Protein AF-A0A966SBZ0-F1 (afdb_monomer_lite)

Structure (mmCIF, N/CA/C/O backbone):
data_AF-A0A966SBZ0-F1
#
_entry.id   AF-A0A966SBZ0-F1
#
loop_
_atom_site.group_PDB
_atom_site.id
_atom_site.type_symbol
_atom_site.label_atom_id
_atom_site.label_alt_id
_atom_site.label_comp_id
_atom_site.label_asym_id
_atom_site.label_entity_id
_atom_site.label_seq_id
_atom_site.pdbx_PDB_ins_code
_atom_site.Cartn_x
_atom_site.Cartn_y
_atom_site.Cartn_z
_atom_site.occupancy
_atom_site.B_iso_or_equiv
_atom_site.auth_seq_id
_atom_site.auth_comp_id
_atom_site.auth_asym_id
_atom_site.auth_atom_id
_atom_site.pdbx_PDB_model_num
ATOM 1 N N . MET A 1 1 ? 35.846 27.587 -38.169 1.00 43.25 1 MET A N 1
ATOM 2 C CA . MET A 1 1 ? 35.504 27.415 -36.739 1.00 43.25 1 MET A CA 1
ATOM 3 C C . MET A 1 1 ? 33.985 27.214 -36.648 1.00 43.25 1 MET A C 1
ATOM 5 O O . MET A 1 1 ? 33.253 28.158 -36.414 1.00 43.25 1 MET A O 1
ATOM 9 N N . GLY A 1 2 ? 33.408 26.108 -37.112 1.00 47.69 2 GLY A N 1
ATOM 10 C CA . GLY A 1 2 ? 33.457 24.793 -36.461 1.00 47.69 2 GLY A CA 1
ATOM 11 C C . GLY A 1 2 ? 32.083 24.437 -35.861 1.00 47.69 2 GLY A C 1
ATOM 12 O O . GLY A 1 2 ? 32.017 24.057 -34.703 1.00 47.69 2 GLY A O 1
ATOM 13 N N . LYS A 1 3 ? 30.985 24.648 -36.608 1.00 46.53 3 LYS A N 1
ATOM 14 C CA . LYS A 1 3 ? 29.596 24.432 -36.141 1.00 46.53 3 LYS A CA 1
ATOM 15 C C . LYS A 1 3 ? 28.816 23.372 -36.941 1.00 46.53 3 LYS A C 1
ATOM 17 O O . LYS A 1 3 ? 27.606 23.307 -36.816 1.00 46.53 3 LYS A O 1
ATOM 22 N N . GLY A 1 4 ? 29.485 22.572 -37.776 1.00 47.66 4 GLY A N 1
ATOM 23 C CA . GLY A 1 4 ? 28.820 21.601 -38.665 1.00 47.66 4 GLY A CA 1
ATOM 24 C C . GLY A 1 4 ? 29.200 20.133 -38.457 1.00 47.66 4 GLY A C 1
ATOM 25 O O . GLY A 1 4 ? 28.682 19.281 -39.165 1.00 47.66 4 GLY A O 1
ATOM 26 N N . GLU A 1 5 ? 30.109 19.820 -37.527 1.00 48.69 5 GLU A N 1
ATOM 27 C CA . GLU A 1 5 ? 30.595 18.441 -37.314 1.00 48.69 5 GLU A CA 1
ATOM 28 C C . GLU A 1 5 ? 29.861 17.721 -36.167 1.00 48.69 5 GLU A C 1
ATOM 30 O O . GLU A 1 5 ? 29.966 16.508 -36.043 1.00 48.69 5 GLU A O 1
ATOM 35 N N . GLN A 1 6 ? 29.117 18.446 -35.322 1.00 53.75 6 GLN A N 1
ATOM 36 C CA . GLN A 1 6 ? 28.499 17.890 -34.106 1.00 53.75 6 GLN A CA 1
ATOM 37 C C . GLN A 1 6 ? 27.082 17.318 -34.310 1.00 53.75 6 GLN A C 1
ATOM 39 O O . GLN A 1 6 ? 26.548 16.716 -33.385 1.00 53.75 6 GLN A O 1
ATOM 44 N N . ASP A 1 7 ? 26.516 17.422 -35.519 1.00 57.06 7 ASP A N 1
ATOM 45 C CA . ASP A 1 7 ? 25.156 16.956 -35.850 1.00 57.06 7 ASP A CA 1
ATOM 46 C C . ASP A 1 7 ? 25.145 15.706 -36.755 1.00 57.06 7 ASP A C 1
ATOM 48 O O . ASP A 1 7 ? 24.186 15.453 -37.485 1.00 57.06 7 ASP A O 1
ATOM 52 N N . LYS A 1 8 ? 26.211 14.898 -36.742 1.00 60.81 8 LYS A N 1
ATOM 53 C CA . LYS A 1 8 ? 26.187 13.558 -37.347 1.00 60.81 8 LYS A CA 1
ATOM 54 C C . LYS A 1 8 ? 25.869 12.549 -36.250 1.00 60.81 8 LYS A C 1
ATOM 56 O O . LYS A 1 8 ? 26.760 12.037 -35.583 1.00 60.81 8 LYS A O 1
ATOM 61 N N . VAL A 1 9 ? 24.579 12.303 -36.024 1.00 68.81 9 VAL A N 1
ATOM 62 C CA . VAL A 1 9 ? 24.151 11.164 -35.204 1.00 68.81 9 VAL A CA 1
ATOM 63 C C . VAL A 1 9 ? 24.400 9.911 -36.027 1.00 68.81 9 VAL A C 1
ATOM 65 O O . VAL A 1 9 ? 23.676 9.633 -36.984 1.00 68.81 9 VAL A O 1
ATOM 68 N N . GLU A 1 10 ? 25.434 9.162 -35.664 1.00 82.75 10 GLU A N 1
ATOM 69 C CA . GLU A 1 10 ? 25.691 7.871 -36.281 1.00 82.75 10 GLU A CA 1
ATOM 70 C C . GLU A 1 10 ? 24.511 6.935 -35.993 1.00 82.75 10 GLU A C 1
ATOM 72 O O . GLU A 1 10 ? 24.025 6.827 -34.862 1.00 82.75 10 GLU A O 1
ATOM 77 N N . LEU A 1 11 ? 24.028 6.235 -37.024 1.00 81.69 11 LEU A N 1
ATOM 78 C CA . LEU A 1 11 ? 22.884 5.324 -36.898 1.00 81.69 11 LEU A CA 1
ATOM 79 C C . LEU A 1 11 ? 23.120 4.276 -35.795 1.00 81.69 11 LEU A C 1
ATOM 81 O O . LEU A 1 11 ? 22.186 3.884 -35.095 1.00 81.69 11 LEU A O 1
ATOM 85 N N . ALA A 1 12 ? 24.375 3.860 -35.613 1.00 87.75 12 ALA A N 1
ATOM 86 C CA . ALA A 1 12 ? 24.791 2.952 -34.551 1.00 87.75 12 ALA A CA 1
ATOM 87 C C . ALA A 1 12 ? 24.534 3.530 -33.148 1.00 87.75 12 ALA A C 1
ATOM 89 O O . ALA A 1 12 ? 23.981 2.832 -32.295 1.00 87.75 12 ALA A O 1
ATOM 90 N N . ASP A 1 13 ? 24.858 4.805 -32.928 1.00 88.81 13 ASP A N 1
ATOM 91 C CA . ASP A 1 13 ? 24.653 5.481 -31.646 1.00 88.81 13 ASP A CA 1
ATOM 92 C C . AS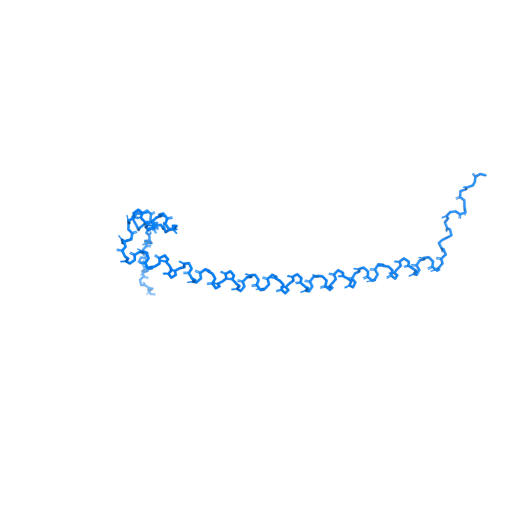P A 1 13 ? 23.164 5.669 -31.352 1.00 88.81 13 ASP A C 1
ATOM 94 O O . ASP A 1 13 ? 22.712 5.416 -30.231 1.00 88.81 13 ASP A O 1
ATOM 98 N N . TYR A 1 14 ? 22.370 6.015 -32.371 1.00 89.56 14 TYR A N 1
ATOM 99 C CA . TYR A 1 14 ? 20.913 6.090 -32.248 1.00 89.56 14 TYR A CA 1
ATOM 100 C C . TYR A 1 14 ? 20.296 4.736 -31.868 1.00 89.56 14 TYR A C 1
ATOM 102 O O . TYR A 1 14 ? 19.488 4.654 -30.940 1.00 89.56 14 TYR A O 1
ATOM 110 N N . LEU A 1 15 ? 20.688 3.652 -32.546 1.00 93.00 15 LEU A N 1
ATOM 111 C CA . LEU A 1 15 ? 20.194 2.306 -32.245 1.00 93.00 15 LEU A CA 1
ATOM 112 C C . LEU A 1 15 ? 20.628 1.839 -30.850 1.00 93.00 15 LEU A C 1
ATOM 114 O O . LEU A 1 15 ? 19.828 1.233 -30.133 1.00 93.00 15 LEU A O 1
ATOM 118 N N . ALA A 1 16 ? 21.855 2.158 -30.432 1.00 94.50 16 ALA A N 1
ATOM 119 C CA . ALA A 1 16 ? 22.344 1.863 -29.090 1.00 94.50 16 ALA A CA 1
ATOM 120 C C . ALA A 1 16 ? 21.556 2.631 -28.017 1.00 94.50 16 ALA A C 1
ATOM 122 O O . ALA A 1 16 ? 21.158 2.042 -27.010 1.00 94.50 16 ALA A O 1
ATOM 123 N N . ALA A 1 17 ? 21.280 3.920 -28.236 1.00 93.81 17 ALA A N 1
ATOM 124 C CA . ALA A 1 17 ? 20.455 4.730 -27.344 1.00 93.81 17 ALA A CA 1
ATOM 125 C C . ALA A 1 17 ? 19.016 4.199 -27.267 1.00 93.81 17 ALA A C 1
ATOM 127 O O . ALA A 1 17 ? 18.487 4.016 -26.170 1.00 93.81 17 ALA A O 1
ATOM 128 N N . LYS A 1 18 ? 18.412 3.852 -28.411 1.00 96.19 18 LYS A N 1
ATOM 129 C CA . LYS A 1 18 ? 17.078 3.240 -28.465 1.00 96.19 18 LYS A CA 1
ATOM 130 C C . LYS A 1 18 ? 17.031 1.934 -27.674 1.00 96.19 18 LYS A C 1
ATOM 132 O O . LYS A 1 18 ? 16.130 1.759 -26.862 1.00 96.19 18 LYS A O 1
ATOM 137 N N . LYS A 1 19 ? 18.022 1.054 -27.855 1.00 96.75 19 LYS A N 1
ATOM 138 C CA . LYS A 1 19 ? 18.119 -0.215 -27.117 1.00 96.75 19 LYS A CA 1
ATOM 139 C C . LYS A 1 19 ? 18.269 0.000 -25.609 1.00 96.75 19 LYS A C 1
ATOM 141 O O . LYS A 1 19 ? 17.695 -0.739 -24.819 1.00 96.75 19 LYS A O 1
ATOM 146 N N . LYS A 1 20 ? 19.022 1.020 -25.186 1.00 96.19 20 LYS A N 1
ATOM 147 C CA . LYS A 1 20 ? 19.127 1.372 -23.761 1.00 96.19 20 LYS A CA 1
ATOM 148 C C . LYS A 1 20 ? 17.775 1.789 -23.188 1.00 96.19 20 LYS A C 1
ATOM 150 O O . LYS A 1 20 ? 17.430 1.336 -22.104 1.00 96.19 20 LYS A O 1
ATOM 155 N N . VAL A 1 21 ? 17.011 2.603 -23.919 1.00 97.56 21 VAL A N 1
ATOM 156 C CA . VAL A 1 21 ? 15.668 3.026 -23.493 1.00 97.56 21 VAL A CA 1
ATOM 157 C C . VAL A 1 21 ? 14.714 1.836 -23.413 1.00 97.56 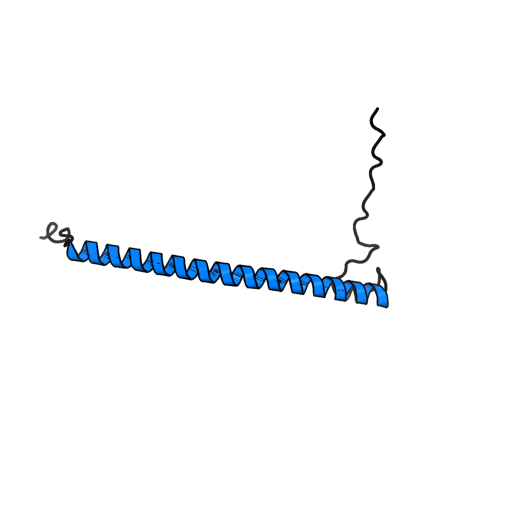21 VAL A C 1
ATOM 159 O O . VAL A 1 21 ? 14.025 1.701 -22.410 1.00 97.56 21 VAL A O 1
ATOM 162 N N . THR A 1 22 ? 14.697 0.948 -24.413 1.00 97.81 22 THR A N 1
ATOM 163 C CA . THR A 1 22 ? 13.829 -0.243 -24.371 1.00 97.81 22 THR A CA 1
ATOM 164 C C . THR A 1 22 ? 14.175 -1.139 -23.189 1.00 97.81 22 THR A C 1
ATOM 166 O O . THR A 1 22 ? 13.294 -1.452 -22.403 1.00 97.81 22 THR A O 1
ATOM 169 N N . ASN A 1 23 ? 15.460 -1.434 -22.974 1.00 97.94 23 ASN A N 1
ATOM 170 C CA . ASN A 1 23 ? 15.890 -2.258 -21.843 1.00 97.94 23 ASN A CA 1
ATOM 171 C C . ASN A 1 23 ? 15.539 -1.618 -20.487 1.00 97.94 23 ASN A C 1
ATOM 173 O O . ASN A 1 23 ? 15.200 -2.319 -19.533 1.00 97.94 23 ASN A O 1
ATOM 177 N N . ALA A 1 24 ? 15.646 -0.289 -20.382 1.00 97.31 24 ALA A N 1
ATOM 178 C CA . ALA A 1 24 ? 15.271 0.433 -19.171 1.00 97.31 24 ALA A CA 1
ATOM 179 C C . ALA A 1 24 ? 13.758 0.363 -18.922 1.00 97.31 24 ALA A C 1
ATOM 181 O O . ALA A 1 24 ? 13.352 0.163 -17.782 1.00 97.31 24 ALA A O 1
ATOM 182 N N . ASN A 1 25 ? 12.938 0.468 -19.971 1.00 98.12 25 ASN A N 1
ATOM 183 C CA . ASN A 1 25 ? 11.488 0.300 -19.867 1.00 98.12 25 ASN A CA 1
ATOM 184 C C . ASN A 1 25 ? 11.121 -1.125 -19.440 1.00 98.12 25 ASN A C 1
ATOM 186 O O . ASN A 1 25 ? 10.365 -1.274 -18.488 1.00 98.12 25 ASN A O 1
ATOM 190 N N . ASP A 1 26 ? 11.730 -2.147 -20.047 1.00 98.12 26 ASP A N 1
ATOM 191 C CA . ASP A 1 26 ? 11.504 -3.548 -19.665 1.00 98.12 26 ASP A CA 1
ATOM 192 C C . ASP A 1 26 ? 11.844 -3.777 -18.180 1.00 98.12 26 ASP A C 1
ATOM 194 O O . ASP A 1 26 ? 11.114 -4.441 -17.447 1.00 98.12 26 ASP A O 1
ATOM 198 N N . THR A 1 27 ? 12.932 -3.158 -17.704 1.00 98.00 27 THR A N 1
ATOM 199 C CA . THR A 1 27 ? 13.323 -3.207 -16.285 1.00 98.00 27 THR A CA 1
ATOM 200 C C . THR A 1 27 ? 12.313 -2.488 -15.385 1.00 98.00 27 THR A C 1
ATOM 202 O O . THR A 1 27 ? 12.005 -2.967 -14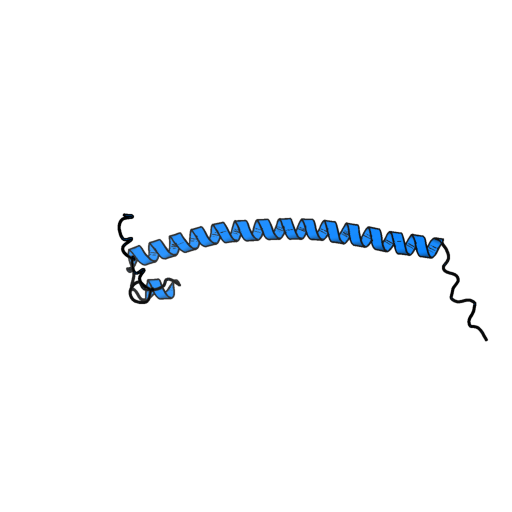.295 1.00 98.00 27 THR A O 1
ATOM 205 N N . ILE A 1 28 ? 11.798 -1.331 -15.813 1.00 98.25 28 ILE A N 1
ATOM 206 C CA . ILE A 1 28 ? 10.775 -0.584 -15.069 1.00 98.25 28 ILE A CA 1
ATOM 207 C C . ILE A 1 28 ? 9.491 -1.402 -14.957 1.00 98.25 28 ILE A C 1
ATOM 209 O O . ILE A 1 28 ? 8.888 -1.432 -13.885 1.00 98.25 28 ILE A O 1
ATOM 213 N N . ASP A 1 29 ? 9.072 -2.050 -16.037 1.00 98.31 29 ASP A N 1
ATOM 214 C CA . ASP A 1 29 ? 7.835 -2.823 -16.058 1.00 98.31 29 ASP A CA 1
ATOM 215 C C . ASP A 1 29 ? 7.943 -4.070 -15.171 1.00 98.31 29 ASP A C 1
ATOM 217 O O . ASP A 1 29 ? 7.039 -4.334 -14.378 1.00 98.31 29 ASP A O 1
ATOM 221 N N . GLU A 1 30 ? 9.091 -4.750 -15.168 1.00 98.00 30 GLU A N 1
ATOM 222 C CA . GLU A 1 30 ? 9.368 -5.829 -14.212 1.00 98.00 30 GLU A CA 1
ATOM 223 C C . GLU A 1 30 ? 9.305 -5.338 -12.753 1.00 98.00 30 GLU A C 1
ATOM 225 O O . GLU A 1 30 ? 8.641 -5.941 -11.907 1.00 98.00 30 GLU A O 1
ATOM 230 N N . LEU A 1 31 ? 9.931 -4.198 -12.442 1.00 98.19 31 LEU A N 1
ATOM 231 C CA . LEU A 1 31 ? 9.893 -3.627 -11.090 1.00 98.19 31 LEU A CA 1
ATOM 232 C C . LEU A 1 31 ? 8.481 -3.204 -10.667 1.00 98.19 31 LEU A C 1
ATOM 234 O O . LEU A 1 31 ? 8.134 -3.318 -9.491 1.00 98.19 31 LEU A O 1
ATOM 238 N N . ARG A 1 32 ? 7.652 -2.732 -11.603 1.00 98.44 32 ARG A N 1
ATOM 239 C CA . ARG A 1 32 ? 6.240 -2.427 -11.336 1.00 98.44 32 ARG A CA 1
ATOM 240 C C . ARG A 1 32 ? 5.461 -3.685 -10.982 1.00 98.44 32 ARG A C 1
ATOM 242 O O . ARG A 1 32 ? 4.738 -3.669 -9.993 1.00 98.44 32 ARG A O 1
ATOM 249 N N . HIS A 1 33 ? 5.667 -4.782 -11.707 1.00 98.25 33 HIS A N 1
ATOM 250 C CA . HIS A 1 33 ? 5.040 -6.060 -11.368 1.00 98.25 33 HIS A CA 1
ATOM 251 C C . HIS A 1 33 ? 5.447 -6.559 -9.977 1.00 98.25 33 HIS A C 1
ATOM 253 O O . HIS A 1 33 ? 4.602 -7.025 -9.211 1.00 98.25 33 HIS A O 1
ATOM 259 N N . GLN A 1 34 ? 6.721 -6.407 -9.612 1.00 98.06 34 GLN A N 1
ATOM 260 C CA . GLN A 1 34 ? 7.199 -6.746 -8.269 1.00 98.06 34 GLN A CA 1
ATOM 261 C C . GLN A 1 34 ? 6.584 -5.845 -7.190 1.00 98.06 34 GLN A C 1
ATOM 263 O O . GLN A 1 34 ? 6.210 -6.332 -6.120 1.00 98.06 34 GLN A O 1
ATOM 268 N N . LEU A 1 35 ? 6.442 -4.545 -7.469 1.00 98.12 35 LEU A N 1
ATOM 269 C CA . LEU A 1 35 ? 5.784 -3.604 -6.567 1.00 98.12 35 LEU A CA 1
ATOM 270 C C . LEU A 1 35 ? 4.314 -3.976 -6.353 1.00 98.12 35 LEU A C 1
ATOM 272 O O . LEU A 1 35 ? 3.873 -4.029 -5.208 1.00 98.12 35 LEU A O 1
ATOM 276 N N . ASP A 1 36 ? 3.579 -4.276 -7.422 1.00 98.44 36 ASP A N 1
ATOM 277 C CA . ASP A 1 36 ? 2.172 -4.672 -7.339 1.00 98.44 36 ASP A CA 1
ATOM 278 C C . ASP A 1 36 ? 2.003 -5.946 -6.499 1.00 98.44 36 ASP A C 1
ATOM 280 O O . ASP A 1 36 ? 1.137 -6.012 -5.624 1.00 98.44 36 ASP A O 1
ATOM 284 N N . ALA A 1 37 ? 2.876 -6.940 -6.690 1.00 98.19 37 ALA A N 1
ATOM 285 C CA . ALA A 1 37 ? 2.875 -8.154 -5.877 1.00 98.19 37 ALA A CA 1
ATOM 286 C C . ALA A 1 37 ? 3.129 -7.857 -4.387 1.00 98.19 37 ALA A C 1
ATOM 288 O O . ALA A 1 37 ? 2.436 -8.391 -3.516 1.00 98.19 37 ALA A O 1
ATOM 289 N N . ALA A 1 38 ? 4.088 -6.979 -4.081 1.00 98.25 38 ALA A N 1
ATOM 290 C CA . ALA A 1 38 ? 4.391 -6.577 -2.710 1.00 98.25 38 ALA A CA 1
ATOM 291 C C . ALA A 1 38 ? 3.250 -5.769 -2.065 1.00 98.25 38 ALA A C 1
ATOM 293 O O . ALA A 1 38 ? 2.959 -5.956 -0.881 1.00 98.25 38 ALA A O 1
ATOM 294 N N . LEU A 1 39 ? 2.589 -4.895 -2.831 1.00 98.38 39 LEU A N 1
ATOM 295 C CA . LEU A 1 39 ? 1.428 -4.129 -2.376 1.00 98.38 39 LEU A CA 1
ATOM 296 C C . LEU A 1 39 ? 0.259 -5.052 -2.037 1.00 98.38 39 LEU A C 1
ATOM 298 O O . LEU A 1 39 ? -0.290 -4.937 -0.944 1.00 98.38 39 LEU A O 1
ATOM 302 N N . ASN A 1 40 ? -0.049 -6.013 -2.910 1.00 98.31 40 ASN A N 1
ATOM 303 C CA . ASN A 1 40 ? -1.098 -7.000 -2.657 1.00 98.31 40 ASN A CA 1
ATOM 304 C C . ASN A 1 40 ? -0.819 -7.790 -1.371 1.00 98.31 40 ASN A C 1
ATOM 306 O O . ASN A 1 40 ? -1.675 -7.864 -0.492 1.00 98.31 40 ASN A O 1
ATOM 310 N N . LEU A 1 41 ? 0.409 -8.295 -1.198 1.00 98.06 41 LEU A N 1
ATOM 311 C CA . LEU A 1 41 ? 0.791 -9.026 0.013 1.00 98.06 41 LEU A CA 1
ATOM 312 C C . LEU A 1 41 ? 0.656 -8.169 1.283 1.00 98.06 41 LEU A C 1
ATOM 314 O O . LEU A 1 41 ? 0.200 -8.655 2.325 1.00 98.06 41 LEU A O 1
ATOM 318 N N . ARG A 1 42 ? 1.069 -6.898 1.217 1.00 98.19 42 ARG A N 1
ATOM 319 C CA . ARG A 1 42 ? 0.928 -5.955 2.333 1.00 98.19 42 ARG A CA 1
ATOM 320 C C . ARG A 1 42 ? -0.541 -5.748 2.680 1.00 98.19 42 ARG A C 1
ATOM 322 O O . ARG A 1 42 ? -0.883 -5.780 3.860 1.00 98.19 42 ARG A O 1
ATOM 329 N N . ASP A 1 43 ? -1.384 -5.526 1.681 1.00 98.44 43 ASP A N 1
ATOM 330 C CA . ASP A 1 43 ? -2.796 -5.207 1.880 1.00 98.44 43 ASP A CA 1
ATOM 331 C C . ASP A 1 43 ? -3.567 -6.415 2.429 1.00 98.44 43 ASP A C 1
ATOM 333 O O . ASP A 1 43 ? -4.328 -6.269 3.389 1.00 98.44 43 ASP A O 1
ATOM 337 N N . ASP A 1 44 ? -3.268 -7.622 1.942 1.00 98.31 44 ASP A N 1
ATOM 338 C CA . ASP A 1 44 ? -3.793 -8.873 2.498 1.00 98.31 44 ASP A CA 1
ATOM 339 C C . ASP A 1 44 ? -3.394 -9.040 3.973 1.00 98.31 44 ASP A C 1
ATOM 341 O O . ASP A 1 44 ? -4.230 -9.304 4.846 1.00 98.31 44 ASP A O 1
ATOM 345 N N . SER A 1 45 ? -2.114 -8.815 4.282 1.00 97.81 45 SER A N 1
ATOM 346 C CA . SER A 1 45 ? -1.589 -8.903 5.651 1.00 97.81 45 SER A CA 1
ATOM 347 C C . SER A 1 45 ? -2.217 -7.854 6.574 1.00 97.81 45 SER A C 1
ATOM 349 O O . SER A 1 45 ? -2.558 -8.150 7.723 1.00 97.81 45 SER A O 1
ATOM 351 N N . ALA A 1 46 ? -2.418 -6.632 6.075 1.00 98.12 46 ALA A N 1
ATOM 352 C CA . ALA A 1 46 ? -3.088 -5.560 6.803 1.00 98.12 46 ALA A CA 1
ATOM 353 C C . ALA A 1 46 ? -4.560 -5.901 7.081 1.00 98.12 46 ALA A C 1
ATOM 355 O O . ALA A 1 46 ? -5.055 -5.635 8.179 1.00 98.12 46 ALA A O 1
ATOM 356 N N . GLY A 1 47 ? -5.245 -6.551 6.135 1.00 97.94 47 GLY A N 1
ATOM 357 C CA . GLY A 1 47 ? -6.598 -7.072 6.324 1.00 97.94 47 GLY A CA 1
ATOM 358 C C . GLY A 1 47 ? -6.675 -8.096 7.459 1.00 97.94 47 GLY A C 1
ATOM 359 O O . GLY A 1 47 ? -7.524 -7.980 8.350 1.00 97.94 47 GLY A O 1
ATOM 360 N N . VAL A 1 48 ? -5.744 -9.056 7.487 1.00 97.88 48 VAL A N 1
ATOM 361 C CA . VAL A 1 48 ? -5.647 -10.054 8.567 1.00 97.88 48 VAL A CA 1
ATOM 362 C C . VAL A 1 48 ? -5.377 -9.385 9.917 1.00 97.88 48 VAL A C 1
ATOM 364 O O . VAL A 1 48 ? -6.060 -9.686 10.903 1.00 97.88 48 VAL A O 1
ATOM 367 N N . LEU A 1 49 ? -4.427 -8.445 9.967 1.00 97.25 49 LEU A N 1
ATOM 368 C CA . LEU A 1 49 ? -4.095 -7.699 11.181 1.00 97.25 49 LEU A CA 1
ATOM 369 C C . LEU A 1 49 ? -5.296 -6.904 11.704 1.00 97.25 49 LEU A C 1
ATOM 371 O O . LEU A 1 49 ? -5.591 -6.946 12.897 1.00 97.25 49 LEU A O 1
ATOM 375 N N . ASN A 1 50 ? -6.043 -6.237 10.825 1.00 97.50 50 ASN A N 1
ATOM 376 C CA . ASN A 1 50 ? -7.249 -5.510 11.208 1.00 97.50 50 ASN A CA 1
ATOM 377 C C . ASN A 1 50 ? -8.312 -6.440 11.828 1.00 97.50 50 ASN A C 1
ATOM 379 O O . ASN A 1 50 ? -8.927 -6.120 12.851 1.00 97.50 50 ASN A O 1
ATOM 383 N N . GLY A 1 51 ? -8.485 -7.637 11.259 1.00 97.06 51 GLY A N 1
ATOM 384 C CA . GLY A 1 51 ? -9.364 -8.664 11.820 1.00 97.06 51 GLY A CA 1
ATOM 385 C C . GLY A 1 51 ? -8.914 -9.162 13.200 1.00 97.06 51 GLY A C 1
ATOM 386 O O . GLY A 1 51 ? -9.744 -9.454 14.064 1.00 97.06 51 GLY A O 1
ATOM 387 N N . LEU A 1 52 ? -7.605 -9.253 13.445 1.00 97.56 52 LEU A N 1
ATOM 388 C CA . LEU A 1 52 ? -7.054 -9.571 14.768 1.00 97.56 52 LEU A CA 1
ATOM 389 C C . LEU A 1 52 ? -7.280 -8.428 15.763 1.00 97.56 52 LEU A C 1
ATOM 391 O O . LEU A 1 52 ? -7.805 -8.675 16.848 1.00 97.56 52 LEU A O 1
ATOM 395 N N . ASN A 1 53 ? -6.989 -7.187 15.372 1.00 96.69 53 ASN A N 1
ATOM 396 C CA . ASN A 1 53 ? -7.195 -6.001 16.207 1.00 96.69 53 ASN A CA 1
ATOM 397 C C . ASN A 1 53 ? -8.660 -5.854 16.633 1.00 96.69 53 ASN A C 1
ATOM 399 O O . ASN A 1 53 ? -8.950 -5.631 17.806 1.00 96.69 53 ASN A O 1
ATOM 403 N N . THR A 1 54 ? -9.598 -6.067 15.707 1.00 96.00 54 THR A N 1
ATOM 404 C CA . THR A 1 54 ? -11.039 -6.024 16.001 1.00 96.00 54 THR A CA 1
ATOM 405 C C . THR A 1 54 ? -11.436 -7.068 17.051 1.00 96.00 54 THR A C 1
ATOM 407 O O . THR A 1 54 ? -12.218 -6.777 17.961 1.00 96.00 54 THR A O 1
ATOM 410 N N . ARG A 1 55 ? -10.885 -8.287 16.962 1.00 96.44 55 ARG A N 1
ATOM 411 C CA . ARG A 1 55 ? -11.137 -9.359 17.940 1.00 96.44 55 ARG A CA 1
ATOM 412 C C . ARG A 1 55 ? -10.524 -9.041 19.301 1.00 96.44 55 ARG A C 1
ATOM 414 O O . ARG A 1 55 ? -11.199 -9.220 20.312 1.00 96.44 55 ARG A O 1
ATOM 421 N N . ALA A 1 56 ? -9.299 -8.519 19.327 1.00 96.06 56 ALA A N 1
ATOM 422 C CA . ALA A 1 56 ? -8.631 -8.103 20.556 1.00 96.06 56 ALA A CA 1
ATOM 423 C C . ALA A 1 56 ? -9.409 -6.987 21.272 1.00 96.06 56 ALA A C 1
ATOM 425 O O . ALA A 1 56 ? -9.746 -7.128 22.446 1.00 96.06 56 ALA A O 1
ATOM 426 N N . LEU A 1 57 ? -9.799 -5.932 20.547 1.00 95.81 57 LEU A N 1
ATOM 427 C CA . LEU A 1 57 ? -10.631 -4.852 21.084 1.00 95.81 57 LEU A CA 1
ATOM 428 C C . LEU A 1 57 ? -11.977 -5.362 21.603 1.00 95.81 57 LEU A C 1
ATOM 430 O O . LEU A 1 57 ? -12.437 -4.922 22.653 1.00 95.81 57 LEU A O 1
ATOM 434 N N . SER A 1 58 ? -12.597 -6.316 20.905 1.00 95.62 58 SER A N 1
ATOM 435 C CA . SER A 1 58 ? -13.855 -6.926 21.350 1.00 95.62 58 SER A CA 1
ATOM 436 C C . SER A 1 58 ? -13.689 -7.712 22.654 1.00 95.62 58 SER A C 1
ATOM 438 O O . SER A 1 58 ? -14.562 -7.639 23.516 1.00 95.62 58 SER A O 1
ATOM 440 N N . ALA A 1 59 ? -12.572 -8.424 22.829 1.00 96.69 59 ALA A N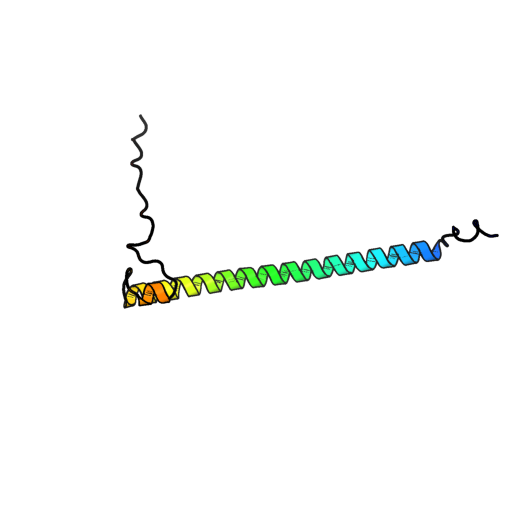 1
ATOM 441 C CA . ALA A 1 59 ? -12.270 -9.134 24.070 1.00 96.69 59 ALA A CA 1
ATOM 442 C C . ALA A 1 59 ? -12.055 -8.161 25.239 1.00 96.69 59 ALA A C 1
ATOM 444 O O . ALA A 1 59 ? -12.671 -8.324 26.289 1.00 96.69 59 ALA A O 1
ATOM 445 N N . ILE A 1 60 ? -11.261 -7.104 25.036 1.00 96.00 60 ILE A N 1
ATOM 446 C CA . ILE A 1 60 ? -11.019 -6.058 26.046 1.00 96.00 60 ILE A CA 1
ATOM 447 C C . ILE A 1 60 ? -12.338 -5.382 26.435 1.00 96.00 60 ILE A C 1
ATOM 449 O O . ILE A 1 60 ? -12.646 -5.256 27.620 1.00 96.00 60 ILE A O 1
ATOM 453 N N . ARG A 1 61 ? -13.169 -5.040 25.442 1.00 95.50 61 ARG A N 1
ATOM 454 C CA . ARG A 1 61 ? -14.515 -4.498 25.658 1.00 95.50 61 ARG A CA 1
ATOM 455 C C . ARG A 1 61 ? -15.402 -5.435 26.477 1.00 95.50 61 ARG A C 1
ATOM 457 O O . ARG A 1 61 ? -16.206 -4.959 27.270 1.00 95.50 61 ARG A O 1
ATOM 464 N N . GLY A 1 62 ? -15.293 -6.745 26.261 1.00 95.69 62 GLY A N 1
ATOM 465 C CA . GLY A 1 62 ? -16.043 -7.755 27.007 1.00 95.69 62 GLY A CA 1
ATOM 466 C C . GLY A 1 62 ? -15.583 -7.908 28.459 1.00 95.69 62 GLY A C 1
ATOM 467 O O . GLY A 1 62 ? -16.421 -8.129 29.326 1.00 95.69 62 GLY A O 1
ATOM 468 N N . ILE A 1 63 ? -14.280 -7.765 28.724 1.00 97.38 63 ILE A N 1
ATOM 469 C CA . ILE A 1 63 ? -13.686 -7.925 30.062 1.00 97.38 63 ILE A CA 1
ATOM 470 C C . ILE A 1 63 ? -13.915 -6.684 30.931 1.00 97.38 63 ILE A C 1
ATOM 472 O O . ILE A 1 63 ? -14.382 -6.807 32.059 1.00 97.38 63 ILE A O 1
ATOM 476 N N . PHE A 1 64 ? -13.588 -5.495 30.419 1.00 96.31 64 PHE A N 1
ATOM 477 C CA . PHE A 1 64 ? -13.613 -4.254 31.204 1.00 96.31 64 PHE A CA 1
ATOM 478 C C . PHE A 1 64 ? -14.880 -3.422 30.989 1.00 96.31 64 PHE A C 1
ATOM 480 O O . PHE A 1 64 ? -15.232 -2.579 31.812 1.00 96.31 64 PHE A O 1
ATOM 487 N N . GLY A 1 65 ? -15.597 -3.679 29.897 1.00 94.75 65 GLY A N 1
ATOM 488 C CA . GLY A 1 65 ? -16.815 -2.974 29.538 1.00 94.75 65 GLY A CA 1
ATOM 489 C C . GLY A 1 65 ? -16.620 -1.901 28.457 1.00 94.75 65 GLY A C 1
ATOM 490 O O . GLY A 1 65 ? -15.507 -1.495 28.126 1.00 94.75 65 GLY A O 1
ATOM 491 N N . PRO A 1 66 ? -17.732 -1.427 27.869 1.00 93.12 66 PRO A N 1
ATOM 492 C CA . PRO A 1 66 ? -17.735 -0.528 26.715 1.00 93.12 66 PRO A CA 1
ATOM 493 C C . PRO A 1 66 ? -17.334 0.929 26.985 1.00 93.12 66 PRO A C 1
ATOM 495 O O . PRO A 1 66 ? -17.096 1.650 26.017 1.00 93.12 66 PRO A O 1
ATOM 498 N N . ASP A 1 67 ? -17.307 1.362 28.244 1.00 94.94 67 ASP A N 1
ATOM 499 C CA . ASP A 1 67 ? -16.989 2.737 28.666 1.00 94.94 67 ASP A CA 1
ATOM 500 C C . ASP A 1 67 ? -15.793 2.777 29.640 1.00 94.94 67 ASP A C 1
ATOM 502 O O . ASP A 1 67 ? -15.608 3.755 30.363 1.00 94.94 67 ASP A O 1
ATOM 506 N N . SER A 1 68 ? -14.997 1.703 29.685 1.00 95.25 68 SER A N 1
ATOM 507 C CA . SER A 1 68 ? -13.847 1.585 30.583 1.00 95.25 68 SER A CA 1
ATOM 508 C C . SER A 1 68 ? -12.619 2.339 30.058 1.00 95.25 68 SER A C 1
ATOM 510 O O . SER A 1 68 ? -12.463 2.553 28.851 1.00 95.25 68 SER A O 1
ATOM 512 N N . THR A 1 69 ? -11.717 2.705 30.969 1.00 95.62 69 THR A N 1
ATOM 513 C CA . THR A 1 69 ? -10.444 3.352 30.621 1.00 95.62 69 THR A CA 1
ATOM 514 C C . THR A 1 69 ? -9.523 2.406 29.849 1.00 95.62 69 THR A C 1
ATOM 516 O O . THR A 1 69 ? -8.848 2.831 28.920 1.00 95.62 69 THR A O 1
ATOM 519 N N . GLU A 1 70 ? -9.518 1.116 30.180 1.00 95.31 70 GLU A N 1
ATOM 520 C CA . GLU A 1 70 ? -8.704 0.086 29.522 1.00 95.31 70 GLU A CA 1
ATOM 521 C C . GLU A 1 70 ? -9.132 -0.128 28.068 1.00 95.31 70 GLU A C 1
ATOM 523 O O . GLU A 1 70 ? -8.288 -0.283 27.186 1.00 95.31 70 GLU A O 1
ATOM 528 N N . TYR A 1 71 ? -10.442 -0.106 27.797 1.00 95.25 71 TYR A N 1
ATOM 529 C CA . TYR A 1 71 ? -10.958 -0.212 26.435 1.00 95.25 71 TYR A CA 1
ATOM 530 C C . TYR A 1 71 ? -10.556 0.994 25.578 1.00 95.25 71 TYR A C 1
ATOM 532 O O . TYR A 1 71 ? -10.182 0.823 24.417 1.00 95.25 71 TYR A O 1
ATOM 540 N N . GLU A 1 72 ? -10.572 2.196 26.154 1.00 95.00 72 GLU A N 1
ATOM 541 C CA . GLU A 1 72 ? -10.093 3.406 25.482 1.00 95.00 72 GLU A CA 1
ATOM 542 C C . GLU A 1 72 ? -8.578 3.373 25.237 1.00 95.00 72 GLU A C 1
ATOM 544 O O . GLU A 1 72 ? -8.123 3.621 24.122 1.00 95.00 72 GLU A O 1
ATOM 549 N N . GLN A 1 73 ? -7.790 2.985 26.245 1.00 94.94 73 GLN A N 1
ATOM 550 C CA . GLN A 1 73 ? -6.333 2.852 26.129 1.00 94.94 73 GLN A CA 1
ATOM 551 C C . GLN A 1 73 ? -5.913 1.820 25.079 1.00 94.94 73 GLN A C 1
ATOM 553 O O . GLN A 1 73 ? -4.892 1.994 24.417 1.00 94.94 73 GLN A O 1
ATOM 558 N N . ALA A 1 74 ? -6.710 0.768 24.886 1.00 93.50 74 ALA A N 1
ATOM 559 C CA . ALA A 1 74 ? -6.501 -0.215 23.829 1.00 93.50 74 ALA A CA 1
ATOM 560 C C . ALA A 1 74 ? -6.780 0.329 22.411 1.00 93.50 74 ALA A C 1
ATOM 562 O O . ALA A 1 74 ? -6.548 -0.379 21.432 1.00 93.50 74 ALA A O 1
ATOM 563 N N . GLY A 1 75 ? -7.280 1.564 22.289 1.00 93.56 75 GLY A N 1
ATOM 564 C CA . GLY A 1 75 ? -7.646 2.213 21.028 1.00 93.56 75 GLY A CA 1
ATOM 565 C C . GLY A 1 75 ? -9.132 2.106 20.675 1.00 93.56 75 GLY A C 1
ATOM 566 O O . GLY A 1 75 ? -9.529 2.471 19.568 1.00 93.56 75 GLY A O 1
ATOM 567 N N . GLY A 1 76 ? -9.970 1.592 21.581 1.00 94.00 76 GLY A N 1
ATOM 568 C CA . GLY A 1 76 ? -11.421 1.608 21.432 1.00 94.00 76 GLY A CA 1
ATOM 569 C C . GLY A 1 76 ? -12.006 3.001 21.681 1.00 94.00 76 GLY A C 1
ATOM 570 O O . GLY A 1 76 ? -11.447 3.811 22.406 1.00 94.00 76 GLY A O 1
ATOM 571 N N . THR A 1 77 ? -13.172 3.298 21.108 1.00 94.38 77 THR A N 1
ATOM 572 C CA . THR A 1 77 ? -13.934 4.512 21.459 1.00 94.38 77 THR A CA 1
ATOM 573 C C . THR A 1 77 ? -15.036 4.149 22.440 1.00 94.38 77 THR A C 1
ATOM 575 O O . THR A 1 77 ? -15.836 3.249 22.142 1.00 94.38 77 THR A O 1
ATOM 578 N N . ARG A 1 78 ? -15.117 4.860 23.571 1.00 94.31 78 ARG A N 1
ATOM 579 C CA . ARG A 1 78 ? -16.171 4.653 24.573 1.00 94.31 78 ARG A CA 1
ATOM 580 C C . ARG A 1 78 ? -17.555 4.815 23.940 1.00 94.31 78 ARG A C 1
ATOM 582 O O . ARG A 1 78 ? -17.766 5.613 23.024 1.00 94.31 78 ARG A O 1
ATOM 589 N N . THR A 1 79 ? -18.526 4.032 24.397 1.00 92.06 79 THR A N 1
ATOM 590 C CA . THR A 1 79 ? -19.895 4.065 23.854 1.00 92.06 79 THR A CA 1
ATOM 591 C C . THR A 1 79 ? -20.596 5.387 24.157 1.00 92.06 79 THR A C 1
ATOM 593 O O . THR A 1 79 ? -21.390 5.851 23.337 1.00 92.06 79 THR A O 1
ATOM 596 N N . SER A 1 80 ? -20.278 6.008 25.291 1.00 90.62 80 SER A N 1
ATOM 597 C CA . SER A 1 80 ? -20.741 7.347 25.665 1.00 90.62 80 SER A CA 1
ATOM 598 C C . SER A 1 80 ? -20.249 8.449 24.714 1.00 90.62 80 SER A C 1
ATOM 600 O O . SER A 1 80 ? -20.998 9.382 24.427 1.00 90.62 80 SER A O 1
ATOM 602 N N . GLU A 1 81 ? -19.035 8.312 24.182 1.00 91.81 81 GLU A N 1
ATOM 603 C CA . GLU A 1 81 ? -18.381 9.277 23.284 1.00 91.81 81 GLU A CA 1
ATOM 604 C C . GLU A 1 81 ? -18.697 9.023 21.807 1.00 91.81 81 GLU A C 1
ATOM 606 O O . GLU A 1 81 ? -18.597 9.913 20.958 1.00 91.81 81 GLU A O 1
ATOM 611 N N . ARG A 1 82 ? -19.110 7.798 21.470 1.00 90.75 82 ARG A N 1
ATOM 612 C CA . ARG A 1 82 ? -19.453 7.432 20.100 1.00 90.75 82 ARG A CA 1
ATOM 613 C C . ARG A 1 82 ? -20.719 8.159 19.640 1.00 90.75 82 ARG A C 1
ATOM 615 O O . ARG A 1 82 ? -21.771 8.100 20.278 1.00 90.75 82 ARG A O 1
ATOM 622 N N . LYS A 1 83 ? -20.666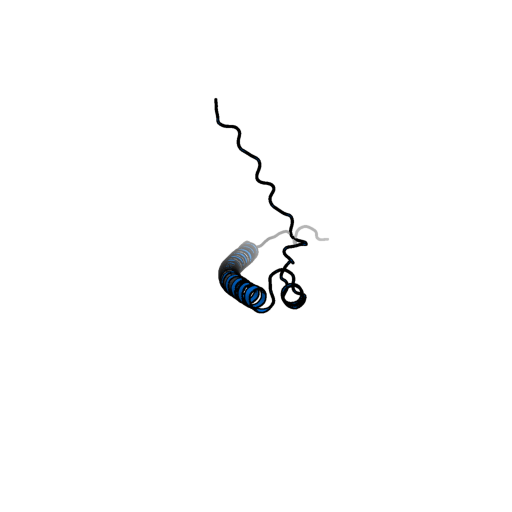 8.752 18.441 1.00 88.75 83 LYS A N 1
ATOM 623 C CA . LYS A 1 83 ? -21.845 9.322 17.769 1.00 88.75 83 LYS A CA 1
ATOM 624 C C . LYS A 1 83 ? -22.952 8.265 17.649 1.00 88.75 83 LYS A C 1
ATOM 626 O O . LYS A 1 83 ? -22.791 7.257 16.957 1.00 88.75 83 LYS A O 1
ATOM 631 N N . LYS A 1 84 ? -24.093 8.509 18.298 1.00 85.06 84 LYS A N 1
ATOM 632 C CA . LYS A 1 84 ? -25.269 7.633 18.223 1.00 85.06 84 LYS A CA 1
ATOM 633 C C . LYS A 1 84 ? -25.915 7.747 16.842 1.00 85.06 84 LYS A C 1
ATOM 635 O O . LYS A 1 84 ? -26.110 8.847 16.327 1.00 85.06 84 LYS A O 1
ATOM 640 N N . SER A 1 85 ? -26.263 6.609 16.246 1.00 82.19 85 SER A N 1
ATOM 641 C CA . SER A 1 85 ? -27.094 6.598 15.042 1.00 82.19 85 SER A CA 1
ATOM 642 C C . SER A 1 85 ? -28.518 6.998 15.425 1.00 82.19 85 SER A C 1
ATOM 644 O O . SER A 1 85 ? -29.150 6.340 16.252 1.00 82.19 85 SER A O 1
ATOM 646 N N . VAL A 1 86 ? -29.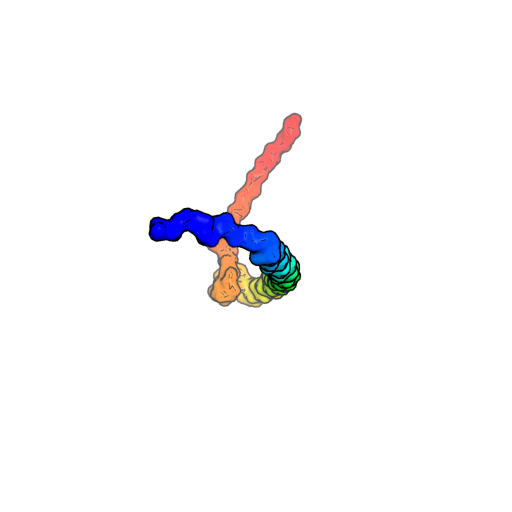023 8.086 14.845 1.00 84.00 86 VAL A N 1
ATOM 647 C CA . VAL A 1 86 ? -30.434 8.461 14.961 1.00 84.00 86 VAL A CA 1
ATOM 648 C C . VAL A 1 86 ? -31.173 7.727 13.849 1.00 84.00 86 VAL A C 1
ATOM 650 O O . VAL A 1 86 ? -31.014 8.054 12.675 1.00 84.00 86 VAL A O 1
ATOM 653 N N . ARG A 1 87 ? -31.958 6.703 14.198 1.00 81.06 87 ARG A N 1
ATOM 654 C CA . ARG A 1 87 ? -32.788 5.994 13.217 1.00 81.06 87 ARG A CA 1
ATOM 655 C C . ARG A 1 87 ? -33.902 6.935 12.756 1.00 81.06 87 ARG A C 1
ATOM 657 O O . ARG A 1 87 ? -34.855 7.167 13.496 1.00 81.06 87 ARG A O 1
ATOM 664 N N . THR A 1 88 ? -33.794 7.474 11.545 1.00 77.25 88 THR A N 1
ATOM 665 C CA . THR A 1 88 ? -34.896 8.199 10.907 1.00 77.25 88 THR A CA 1
ATOM 666 C C . THR A 1 88 ? -36.027 7.210 10.627 1.00 77.25 88 THR A C 1
ATOM 668 O O . THR A 1 88 ? -35.830 6.163 10.005 1.00 77.25 88 THR A O 1
ATOM 671 N N . LYS A 1 89 ? -37.222 7.487 11.162 1.00 77.50 89 LYS A N 1
ATOM 672 C CA . LYS A 1 89 ? -38.417 6.693 10.863 1.00 77.50 89 LYS A CA 1
ATOM 673 C C . LYS A 1 89 ? -38.736 6.905 9.383 1.00 77.50 89 LYS A C 1
ATOM 675 O O . LYS A 1 89 ? -38.972 8.033 8.969 1.00 77.50 89 LYS A O 1
ATOM 680 N N . LYS A 1 90 ? -38.695 5.838 8.588 1.00 73.38 90 LYS A N 1
ATOM 681 C CA . LYS A 1 90 ? -39.160 5.872 7.200 1.00 73.38 90 LYS A CA 1
ATOM 682 C C . LYS A 1 90 ? -40.686 5.958 7.263 1.00 73.38 90 LYS A C 1
ATOM 684 O O . LYS A 1 90 ? -41.307 5.036 7.792 1.00 73.38 90 LYS A O 1
ATOM 689 N N . GLU A 1 91 ? -41.271 7.071 6.827 1.00 75.00 91 GLU A N 1
ATOM 690 C CA . GLU A 1 91 ? -42.726 7.156 6.666 1.00 75.00 91 GLU A CA 1
ATOM 691 C C . GLU A 1 91 ? -43.176 6.062 5.681 1.00 75.00 91 GLU A C 1
ATOM 693 O O . GLU A 1 91 ? -42.463 5.802 4.702 1.00 75.00 91 GLU A O 1
ATOM 698 N N . PRO A 1 92 ? -44.286 5.352 5.955 1.00 72.25 92 PRO A N 1
ATOM 699 C CA . PRO A 1 92 ? -44.770 4.321 5.050 1.00 72.25 92 PRO A CA 1
ATOM 700 C C . PRO A 1 92 ? -45.123 4.967 3.706 1.00 72.25 92 PRO A C 1
ATOM 702 O O . PRO A 1 92 ? -45.827 5.975 3.666 1.00 72.25 92 PRO A O 1
ATOM 705 N N . ALA A 1 93 ? -44.596 4.400 2.618 1.00 75.06 93 ALA A N 1
ATOM 706 C CA . ALA A 1 93 ? -44.923 4.837 1.266 1.00 75.06 93 ALA A CA 1
ATOM 707 C C . ALA A 1 93 ? -46.443 4.738 1.061 1.00 75.06 93 ALA A C 1
ATOM 709 O O . ALA A 1 93 ? -47.043 3.717 1.403 1.00 75.06 93 ALA A O 1
ATOM 710 N N . LYS A 1 94 ? -47.031 5.835 0.583 1.00 60.56 94 LYS A N 1
ATOM 711 C CA . LYS A 1 94 ? -48.467 5.998 0.355 1.00 60.56 94 LYS A CA 1
ATOM 712 C C . LYS A 1 94 ? -48.907 5.307 -0.930 1.00 60.56 94 LYS A C 1
ATOM 714 O O . LYS A 1 94 ? -48.100 5.318 -1.887 1.00 60.56 94 LYS A O 1
#

Sequence (94 aa):
MGKGEQDKVELADYLAAKKKVTNANDTIDELRHQLDAALNLRDDSAGVLNGLNTRALSAIRGIFGPDSTEYEQAGGTRTSERKKSVRTKKEPAK

pLDDT: mean 89.22, std 14.05, range [43.25, 98.44]

Radius of gyration: 31.08 Å; chains: 1; bounding box: 84×38×70 Å

Secondary structure (DSSP, 8-state):
--SSSTT---HHHHHHHHHHHHHHHHHHHHHHHHHHHHHHHHHHHHHHHHHHHHHHHHHHHHHH-TT-HHHHHTTPPPTTTSPPP-----PPP-

Foldseek 3Di:
DDDPPPPPPDPVNVVVVVVVVVVVVVVVVVVVVVVVVVVVVVVVVVVVVVVVLVVVLVVQCVPQHQQGPSSVVSVHDRPVRDDDDDDDDDDPDD